Protein AF-A0A255R0P4-F1 (afdb_monomer_lite)

Radius of gyration: 17.2 Å; chains: 1; bounding box: 43×33×46 Å

Structure (mmCIF, N/CA/C/O backbone):
data_AF-A0A255R0P4-F1
#
_entry.id   AF-A0A255R0P4-F1
#
loop_
_atom_site.group_PDB
_atom_site.id
_atom_site.type_symbol
_atom_site.label_atom_id
_atom_site.label_alt_id
_atom_site.label_comp_id
_atom_site.label_asym_id
_atom_site.label_entity_id
_atom_site.label_seq_id
_atom_site.pdbx_PDB_ins_code
_atom_site.Cartn_x
_atom_site.Cartn_y
_atom_site.Cartn_z
_atom_site.occupancy
_atom_site.B_iso_or_equiv
_atom_site.auth_seq_id
_atom_site.auth_comp_id
_atom_site.auth_asym_id
_atom_site.auth_atom_id
_atom_site.pdbx_PDB_model_num
ATOM 1 N N . MET A 1 1 ? -5.729 -22.659 14.961 1.00 34.69 1 MET A N 1
ATOM 2 C CA . MET A 1 1 ? -5.538 -21.232 14.627 1.00 34.69 1 MET A CA 1
ATOM 3 C C . MET A 1 1 ? -6.075 -21.024 13.224 1.00 34.69 1 MET A C 1
ATOM 5 O O . MET A 1 1 ? -5.766 -21.840 12.367 1.00 34.69 1 MET A O 1
ATOM 9 N N . LYS A 1 2 ? -6.966 -20.051 13.011 1.00 31.91 2 LYS A N 1
ATOM 10 C CA . LYS A 1 2 ? -7.464 -19.716 11.670 1.00 31.91 2 LYS A CA 1
ATOM 11 C C . LYS A 1 2 ? -6.479 -18.718 11.066 1.00 31.91 2 LYS A C 1
ATOM 13 O O . LYS A 1 2 ? -6.288 -17.661 11.655 1.00 31.91 2 LYS A O 1
ATOM 18 N N . GLU A 1 3 ? -5.841 -19.069 9.956 1.00 32.22 3 GLU A N 1
ATOM 19 C CA . GLU A 1 3 ? -5.040 -18.122 9.180 1.00 32.22 3 GLU A CA 1
ATOM 20 C C . GLU A 1 3 ? -5.962 -17.012 8.664 1.00 32.22 3 GLU A C 1
ATOM 22 O O . GLU A 1 3 ? -6.852 -17.255 7.847 1.00 32.22 3 GLU A O 1
ATOM 27 N N . SER A 1 4 ? -5.782 -15.800 9.184 1.00 36.19 4 SER A N 1
ATOM 28 C CA . SER A 1 4 ? -6.380 -14.598 8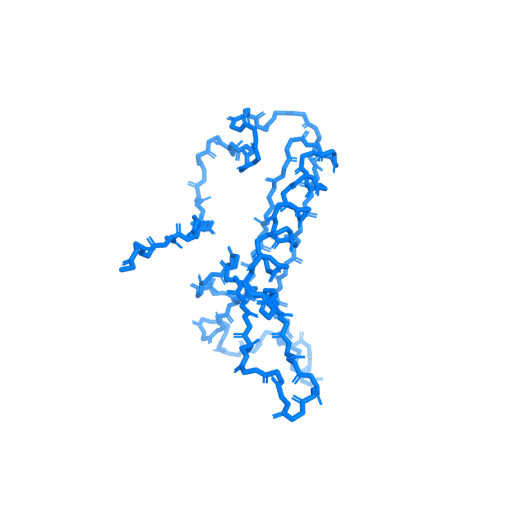.617 1.00 36.19 4 SER A CA 1
ATOM 29 C C . SER A 1 4 ? -5.525 -14.203 7.422 1.00 36.19 4 SER A C 1
ATOM 31 O O . SER A 1 4 ? -4.524 -13.515 7.581 1.00 36.19 4 SER A O 1
ATOM 33 N N . LYS A 1 5 ? -5.870 -14.700 6.231 1.00 36.84 5 LYS A N 1
ATOM 34 C CA . LYS A 1 5 ? -5.218 -14.263 4.994 1.00 36.84 5 LYS A CA 1
ATOM 35 C C . LYS A 1 5 ? -5.591 -12.804 4.742 1.00 36.84 5 LYS A C 1
ATOM 37 O O . LYS A 1 5 ? -6.743 -12.520 4.413 1.00 36.84 5 LYS A O 1
ATOM 42 N N . SER A 1 6 ? -4.629 -11.903 4.926 1.00 45.53 6 SER A N 1
ATOM 43 C CA . SER A 1 6 ? -4.739 -10.504 4.514 1.00 45.53 6 SER A CA 1
ATOM 44 C C . SER A 1 6 ? -5.035 -10.454 3.006 1.00 45.53 6 SER A C 1
ATOM 46 O O . SER A 1 6 ? -4.468 -11.250 2.248 1.00 45.53 6 SER A O 1
ATOM 48 N N . PRO A 1 7 ? -5.975 -9.609 2.547 1.00 46.34 7 PRO A N 1
ATOM 49 C CA . PRO A 1 7 ? -6.312 -9.531 1.135 1.00 46.34 7 PRO A CA 1
ATOM 50 C C . PRO A 1 7 ? -5.139 -8.894 0.387 1.00 46.34 7 PRO A C 1
ATOM 52 O O . PRO A 1 7 ? -5.002 -7.675 0.363 1.00 46.34 7 PRO A O 1
ATOM 55 N N . LEU A 1 8 ? -4.286 -9.731 -0.206 1.00 49.69 8 LEU A N 1
ATOM 56 C CA . LEU A 1 8 ? -3.233 -9.297 -1.120 1.00 49.69 8 LEU A CA 1
ATOM 57 C C . LEU A 1 8 ? -3.872 -8.482 -2.252 1.00 49.69 8 LEU A C 1
ATOM 59 O O . LEU A 1 8 ? -4.688 -9.007 -3.021 1.00 49.69 8 LEU A O 1
ATOM 63 N N . LEU A 1 9 ? -3.517 -7.200 -2.345 1.00 56.09 9 LEU A N 1
ATOM 64 C CA . LEU A 1 9 ? -3.983 -6.310 -3.403 1.00 56.09 9 LEU A CA 1
ATOM 65 C C . LEU A 1 9 ? -3.180 -6.624 -4.671 1.00 56.09 9 LEU A C 1
ATOM 67 O O . LEU A 1 9 ? -2.135 -6.038 -4.931 1.00 56.09 9 LEU A O 1
ATOM 71 N N . ARG A 1 10 ? -3.643 -7.608 -5.451 1.00 49.81 10 ARG A N 1
ATOM 72 C CA . ARG A 1 10 ? -3.020 -7.958 -6.737 1.00 49.81 10 ARG A CA 1
ATOM 73 C C . ARG A 1 10 ? -3.218 -6.817 -7.735 1.00 49.81 10 ARG A C 1
ATOM 75 O O . ARG A 1 10 ? -4.356 -6.410 -7.969 1.00 49.81 10 ARG A O 1
ATOM 82 N N . GLY A 1 11 ? -2.134 -6.352 -8.357 1.00 41.81 11 GLY A N 1
ATOM 83 C CA . GLY A 1 11 ? -2.197 -5.404 -9.471 1.00 41.81 11 GLY A CA 1
ATOM 84 C C . GLY A 1 11 ? -3.068 -5.958 -10.604 1.00 41.81 11 GLY A C 1
ATOM 85 O O . GLY A 1 11 ? -2.864 -7.087 -11.050 1.00 41.81 11 GLY A O 1
ATOM 86 N N . GLN A 1 12 ? -4.078 -5.201 -11.043 1.00 42.12 12 GLN A N 1
ATOM 87 C CA . GLN A 1 12 ? -4.974 -5.602 -12.133 1.00 42.12 12 GLN A CA 1
ATOM 88 C C . GLN A 1 12 ? -5.068 -4.529 -13.217 1.00 42.12 12 GLN A C 1
ATOM 90 O O . GLN A 1 12 ? -5.247 -3.345 -12.943 1.00 42.12 12 GLN A O 1
ATOM 95 N N . SER A 1 13 ? -5.000 -4.991 -14.467 1.00 38.50 13 SER A N 1
ATOM 96 C CA . SER A 1 13 ? -5.143 -4.204 -15.689 1.00 38.50 13 SER A CA 1
ATOM 97 C C . SER A 1 13 ? -6.628 -4.062 -16.076 1.00 38.50 13 SER A C 1
ATOM 99 O O . SER A 1 13 ? -7.311 -5.047 -16.348 1.00 38.50 13 SER A O 1
ATOM 101 N N . SER A 1 14 ? -7.127 -2.820 -16.114 1.00 41.84 14 SER A N 1
ATOM 102 C CA . SER A 1 14 ? -8.403 -2.350 -16.709 1.00 41.84 14 SER A CA 1
ATOM 103 C C . SER A 1 14 ? -9.760 -2.795 -16.122 1.00 41.84 14 SER A C 1
ATOM 105 O O . SER A 1 14 ? -10.801 -2.554 -16.734 1.00 41.84 14 SER A O 1
ATOM 107 N N . VAL A 1 15 ? -9.802 -3.354 -14.912 1.00 54.84 15 VAL A N 1
ATOM 108 C CA . VAL A 1 15 ? -11.054 -3.474 -14.136 1.00 54.84 15 VAL A CA 1
ATOM 109 C C . VAL A 1 15 ? -11.381 -2.101 -13.533 1.00 54.84 15 VAL A C 1
ATOM 111 O O . VAL A 1 15 ? -10.461 -1.396 -13.124 1.00 54.84 15 VAL A O 1
ATOM 114 N N . MET A 1 16 ? -12.660 -1.695 -13.478 1.00 58.00 16 MET A N 1
ATOM 115 C CA . MET A 1 16 ? -13.070 -0.531 -12.672 1.00 58.00 16 MET A CA 1
ATOM 116 C C . MET A 1 16 ? -12.422 -0.654 -11.290 1.00 58.00 16 MET A C 1
ATOM 118 O O . MET A 1 16 ? -12.728 -1.589 -10.552 1.00 58.00 16 MET A O 1
ATOM 122 N N . LEU A 1 17 ? -11.500 0.255 -10.968 1.00 78.75 17 LEU A N 1
ATOM 123 C CA . LEU A 1 17 ? -10.784 0.228 -9.701 1.00 78.75 17 LEU A CA 1
ATOM 124 C C . LEU A 1 17 ? -11.804 0.425 -8.574 1.00 78.75 17 LEU A C 1
ATOM 126 O O .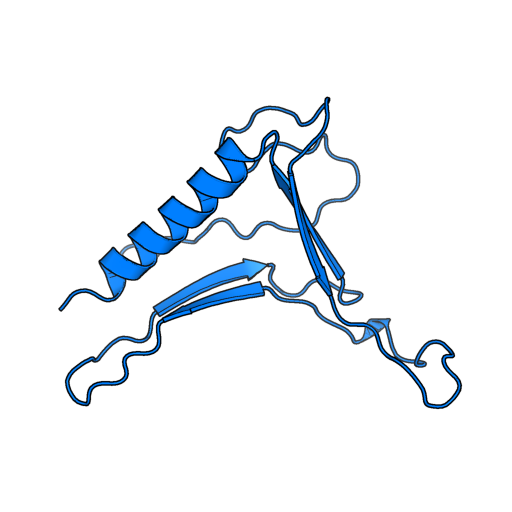 LEU A 1 17 ? -12.430 1.480 -8.466 1.00 78.75 17 LEU A O 1
ATOM 130 N N . SER A 1 18 ? -12.002 -0.605 -7.757 1.00 90.44 18 SER A N 1
ATOM 131 C CA . SER A 1 18 ? -12.782 -0.523 -6.523 1.00 90.44 18 SER A CA 1
ATOM 132 C C . SER A 1 18 ? -11.874 -0.097 -5.378 1.00 90.44 18 SER A C 1
ATOM 134 O O . SER A 1 18 ? -10.761 -0.601 -5.236 1.00 90.44 18 SER A O 1
ATOM 136 N N . CYS A 1 19 ? -12.353 0.808 -4.527 1.00 92.75 19 CYS A N 1
ATOM 137 C CA . CYS A 1 19 ? -11.630 1.195 -3.326 1.00 92.75 19 CYS A CA 1
ATOM 138 C C . CYS A 1 19 ? -11.503 -0.013 -2.381 1.00 92.75 19 CYS A C 1
ATOM 140 O O . CYS A 1 19 ? -12.532 -0.573 -1.994 1.00 92.75 19 CYS A O 1
ATOM 142 N N . PRO A 1 20 ? -10.289 -0.384 -1.939 1.00 89.62 20 PRO A N 1
ATOM 143 C CA . PRO A 1 20 ? -10.086 -1.562 -1.094 1.00 89.62 20 PRO A CA 1
ATOM 144 C C . PRO A 1 20 ? -10.686 -1.403 0.311 1.00 89.62 20 PRO A C 1
ATOM 146 O O . PRO A 1 20 ? -10.912 -2.396 0.990 1.00 89.62 20 PRO A O 1
ATOM 149 N N . ASN A 1 21 ? -10.979 -0.168 0.733 1.00 93.81 21 ASN A N 1
ATOM 150 C CA . ASN A 1 21 ? -11.577 0.137 2.032 1.00 93.81 21 ASN A CA 1
ATOM 151 C C . ASN A 1 21 ? -13.106 -0.016 2.038 1.00 93.81 21 ASN A C 1
ATOM 153 O O . ASN A 1 21 ? -13.672 -0.652 2.915 1.00 93.81 21 ASN A O 1
ATOM 157 N N . CYS A 1 22 ? -13.798 0.609 1.078 1.00 94.19 22 CYS A N 1
ATOM 158 C CA . CYS A 1 22 ? -15.265 0.714 1.087 1.00 94.19 22 CYS A CA 1
ATOM 159 C C . CYS A 1 22 ? -15.958 -0.016 -0.073 1.00 94.19 22 CYS A C 1
ATOM 161 O O . CYS A 1 22 ? -17.185 -0.064 -0.110 1.00 94.19 22 CYS A O 1
ATOM 163 N N . GLY A 1 23 ? -15.205 -0.542 -1.042 1.00 92.56 23 GLY A N 1
ATOM 164 C CA . GLY A 1 23 ? -15.729 -1.228 -2.226 1.00 92.56 23 GLY A CA 1
ATOM 165 C C . GLY A 1 23 ? -16.323 -0.314 -3.305 1.00 92.56 23 GLY A C 1
ATOM 166 O O . GLY A 1 23 ? -16.593 -0.785 -4.409 1.00 92.56 23 GLY A O 1
ATOM 167 N N . CYS A 1 24 ? -16.507 0.984 -3.034 1.00 91.94 24 CYS A N 1
ATOM 168 C CA . CYS A 1 24 ? -17.014 1.938 -4.020 1.00 91.94 24 CYS A CA 1
ATOM 169 C C . CYS A 1 24 ? -16.077 2.045 -5.231 1.00 91.94 24 CYS A C 1
ATOM 171 O O . CYS A 1 24 ? -14.855 2.004 -5.084 1.00 91.94 24 CYS A O 1
ATOM 173 N N . GLY A 1 25 ? -16.651 2.229 -6.421 1.00 91.62 25 GLY A N 1
ATOM 174 C CA . GLY A 1 25 ? -15.876 2.511 -7.629 1.00 91.62 25 GLY A CA 1
ATOM 175 C C . GLY A 1 25 ? -15.121 3.838 -7.525 1.00 91.62 25 GLY A C 1
ATOM 176 O O . GLY A 1 25 ? -15.604 4.796 -6.918 1.00 91.62 25 GLY A O 1
ATOM 177 N N . ILE A 1 26 ? -13.932 3.887 -8.119 1.00 90.12 26 ILE A N 1
ATOM 178 C CA . ILE A 1 26 ? -13.109 5.090 -8.226 1.00 90.12 26 ILE A CA 1
ATOM 179 C C . ILE A 1 26 ? -13.432 5.768 -9.565 1.00 90.12 26 ILE A C 1
ATOM 181 O O . ILE A 1 26 ? -13.080 5.248 -10.621 1.00 90.12 26 ILE A O 1
ATOM 185 N N . SER A 1 27 ? -14.143 6.899 -9.525 1.00 82.12 27 SER A N 1
ATOM 186 C CA . SER A 1 27 ? -14.592 7.634 -10.724 1.00 82.12 27 SER A CA 1
ATOM 187 C C . SER A 1 27 ? -14.189 9.110 -10.745 1.00 82.12 27 SER A C 1
ATOM 189 O O . SER A 1 27 ? -13.924 9.642 -11.816 1.00 82.12 27 SER A O 1
ATOM 191 N N . ASP A 1 28 ? -14.109 9.745 -9.574 1.00 79.25 28 ASP A N 1
ATOM 192 C CA . ASP A 1 28 ? -13.639 11.118 -9.361 1.00 79.25 28 ASP A CA 1
ATOM 193 C C . ASP A 1 28 ? -12.422 11.084 -8.426 1.00 79.25 28 ASP A C 1
ATOM 195 O O . ASP A 1 28 ? -12.296 10.139 -7.649 1.00 79.25 28 ASP A O 1
ATOM 199 N N . GLY A 1 29 ? -11.531 12.081 -8.533 1.00 85.31 29 GLY A N 1
ATOM 200 C CA . GLY A 1 29 ? -10.205 12.171 -7.893 1.00 85.31 29 GLY A CA 1
ATOM 201 C C . GLY A 1 29 ? -9.939 11.258 -6.683 1.00 85.31 29 GLY A C 1
ATOM 202 O O . GLY A 1 29 ? -10.689 11.238 -5.712 1.00 85.31 29 GLY A O 1
ATOM 203 N N . PHE A 1 30 ? -8.816 10.543 -6.713 1.00 94.38 30 PHE A N 1
ATOM 204 C CA . PHE A 1 30 ? -8.492 9.485 -5.756 1.00 94.38 30 PHE A CA 1
ATOM 205 C C . PHE A 1 30 ? -7.258 9.808 -4.906 1.00 94.38 30 PHE A C 1
ATOM 207 O O . PHE A 1 30 ? -6.426 10.642 -5.263 1.00 94.38 30 PHE A O 1
ATOM 214 N N . ALA A 1 31 ? -7.137 9.122 -3.771 1.00 94.88 31 ALA A N 1
ATOM 215 C CA . ALA A 1 31 ? -5.891 9.055 -3.014 1.00 94.88 31 ALA A CA 1
ATOM 216 C C . ALA A 1 31 ? -5.087 7.837 -3.480 1.00 94.88 31 ALA A C 1
ATOM 218 O O . ALA A 1 31 ? -5.681 6.809 -3.814 1.00 94.88 31 ALA A O 1
ATOM 219 N N . TYR A 1 32 ? -3.760 7.939 -3.498 1.00 93.88 32 TYR A N 1
ATOM 220 C CA . TYR A 1 32 ? -2.897 6.866 -3.979 1.00 93.88 32 TYR A CA 1
ATOM 221 C C . TYR A 1 32 ? -1.634 6.693 -3.134 1.00 93.88 32 TYR A C 1
ATOM 223 O O . TYR A 1 32 ? -1.184 7.629 -2.470 1.00 93.88 32 TYR A O 1
ATOM 231 N N . LEU A 1 33 ? -1.079 5.483 -3.172 1.00 92.75 33 LEU A N 1
ATOM 232 C CA . LEU A 1 33 ? 0.250 5.141 -2.675 1.00 92.75 33 LEU A CA 1
ATOM 233 C C . LEU A 1 33 ? 1.000 4.430 -3.797 1.00 92.75 33 LEU A C 1
ATOM 235 O O . LEU A 1 33 ? 0.685 3.284 -4.117 1.00 92.75 33 LEU A O 1
ATOM 239 N N . SER A 1 34 ? 1.989 5.119 -4.352 1.00 91.00 34 SER A N 1
ATOM 240 C CA . SER A 1 34 ? 2.896 4.571 -5.355 1.00 91.00 34 SER A CA 1
ATOM 241 C C . SER A 1 34 ? 4.162 4.058 -4.692 1.00 91.00 34 SER A C 1
ATOM 243 O O . SER A 1 34 ? 4.691 4.688 -3.770 1.00 91.00 34 SER A O 1
ATOM 245 N N . GLY A 1 35 ? 4.687 2.953 -5.196 1.00 87.56 35 GLY A N 1
ATOM 246 C CA . GLY A 1 35 ? 6.001 2.462 -4.817 1.00 87.56 35 GLY A CA 1
ATOM 247 C C . GLY A 1 35 ? 6.656 1.741 -5.978 1.00 87.56 35 GLY A C 1
ATOM 248 O O . GLY A 1 35 ? 5.990 1.186 -6.846 1.00 87.56 35 GLY A O 1
ATOM 249 N N . GLY A 1 36 ? 7.978 1.763 -6.006 1.00 85.69 36 GLY A N 1
ATOM 250 C CA . GLY A 1 36 ? 8.725 1.034 -7.009 1.00 85.69 36 GLY A CA 1
ATOM 251 C C . GLY A 1 36 ? 10.218 1.297 -6.956 1.00 85.69 36 GLY A C 1
ATOM 252 O O . GLY A 1 36 ? 10.690 2.131 -6.180 1.00 85.69 36 GLY A O 1
ATOM 253 N N . ALA A 1 37 ? 10.956 0.566 -7.783 1.00 77.31 37 ALA A N 1
ATOM 254 C CA . ALA A 1 37 ? 12.387 0.734 -7.966 1.00 77.31 37 ALA A CA 1
ATOM 255 C C . ALA A 1 37 ? 12.671 1.498 -9.266 1.00 77.31 37 ALA A C 1
ATOM 257 O O . ALA A 1 37 ? 12.071 1.228 -10.303 1.00 77.31 37 ALA A O 1
ATOM 258 N N . ILE A 1 38 ? 13.623 2.431 -9.208 1.00 67.75 38 ILE A N 1
ATOM 259 C CA . ILE A 1 38 ? 14.209 3.067 -10.391 1.00 67.75 38 ILE A CA 1
ATOM 260 C C . ILE A 1 38 ? 15.649 2.573 -10.482 1.00 67.75 38 ILE A C 1
ATOM 262 O O . ILE A 1 38 ? 16.455 2.840 -9.587 1.00 67.75 38 ILE A O 1
ATOM 266 N N . LEU A 1 39 ? 15.981 1.856 -11.552 1.00 65.81 39 LEU A N 1
ATOM 267 C CA . LEU A 1 39 ? 17.362 1.495 -11.853 1.00 65.81 39 LEU A CA 1
ATOM 268 C C . LEU A 1 39 ? 18.026 2.652 -12.601 1.00 65.81 39 LEU A C 1
ATOM 270 O O . LEU A 1 39 ? 17.780 2.868 -13.780 1.00 65.81 39 LEU A O 1
ATOM 274 N N . LEU A 1 40 ? 18.870 3.406 -11.898 1.00 57.38 40 LEU A N 1
ATOM 275 C CA . LEU A 1 40 ? 19.717 4.429 -12.504 1.00 57.38 40 LEU A CA 1
ATOM 276 C C . LEU A 1 40 ? 21.045 3.782 -12.908 1.00 57.38 40 LEU A C 1
ATOM 278 O O . LEU A 1 40 ? 21.832 3.408 -12.037 1.00 57.38 40 LEU A O 1
ATOM 282 N N . SER A 1 41 ? 21.319 3.649 -14.203 1.00 60.25 41 SER A N 1
ATOM 283 C CA . SER A 1 41 ? 22.682 3.378 -14.663 1.00 60.25 41 SER A CA 1
ATOM 284 C C . SER A 1 41 ? 23.571 4.629 -14.508 1.00 60.25 41 SER A C 1
ATOM 286 O O . SER A 1 41 ? 23.071 5.748 -14.347 1.00 60.25 41 SER A O 1
ATOM 288 N N . GLU A 1 42 ? 24.900 4.474 -14.589 1.00 59.34 42 GLU A N 1
ATOM 289 C CA . GLU A 1 42 ? 25.841 5.614 -14.564 1.00 59.34 42 GLU A CA 1
ATOM 290 C C . GLU A 1 42 ? 25.611 6.610 -15.721 1.00 59.34 42 GLU A C 1
ATOM 292 O O . GLU A 1 42 ? 25.871 7.804 -15.565 1.00 59.34 42 GLU A O 1
ATOM 297 N N . ASP A 1 43 ? 25.074 6.148 -16.854 1.00 70.56 43 ASP A N 1
ATOM 298 C CA . ASP A 1 43 ? 24.695 6.962 -18.015 1.00 70.56 43 ASP A CA 1
ATOM 299 C C . ASP A 1 43 ? 23.209 7.378 -18.033 1.00 70.56 43 ASP A C 1
ATOM 301 O O . ASP A 1 43 ? 22.782 8.057 -18.968 1.00 70.56 43 ASP A O 1
ATOM 305 N N . ARG A 1 44 ? 22.432 7.048 -16.986 1.00 57.66 44 ARG A N 1
ATOM 306 C CA . ARG A 1 44 ? 20.970 7.262 -16.886 1.00 57.66 44 ARG A CA 1
ATOM 307 C C . ARG A 1 44 ? 20.146 6.597 -17.998 1.00 57.66 44 ARG A C 1
ATOM 309 O O . ARG A 1 44 ? 19.035 7.043 -18.276 1.00 57.66 44 ARG A O 1
ATOM 316 N N . MET A 1 45 ? 20.689 5.568 -18.631 1.00 56.09 45 MET A N 1
ATOM 317 C CA . MET A 1 45 ? 19.962 4.686 -19.530 1.00 56.09 45 MET A CA 1
ATOM 318 C C . MET A 1 45 ? 19.317 3.527 -18.766 1.00 56.09 45 MET A C 1
ATOM 320 O O . MET A 1 45 ? 19.808 3.102 -17.720 1.00 56.09 45 MET A O 1
ATOM 324 N N . ASP A 1 46 ? 18.216 3.006 -19.300 1.00 55.69 46 ASP A N 1
ATOM 325 C CA . ASP A 1 46 ? 17.494 1.888 -18.700 1.00 55.69 46 ASP A CA 1
ATOM 326 C C . ASP A 1 46 ? 18.442 0.692 -18.503 1.00 55.69 46 ASP A C 1
ATOM 328 O O . ASP A 1 46 ? 19.134 0.234 -19.421 1.00 55.69 46 ASP A O 1
ATOM 332 N N . SER A 1 47 ? 18.520 0.212 -17.263 1.00 55.34 47 SER A N 1
ATOM 333 C CA . SER A 1 47 ? 19.225 -1.021 -16.927 1.00 55.34 47 SER A CA 1
ATOM 334 C C . SER A 1 47 ? 18.641 -2.171 -17.740 1.00 55.34 47 SER A C 1
ATOM 336 O O . SER A 1 47 ? 17.433 -2.361 -17.771 1.00 55.34 47 SER A O 1
ATOM 338 N N . VAL A 1 48 ? 19.503 -3.003 -18.320 1.00 59.25 48 VAL A N 1
ATOM 339 C CA . VAL A 1 48 ? 19.164 -4.093 -19.257 1.00 59.25 48 VAL A CA 1
ATOM 340 C C . VAL A 1 48 ? 18.282 -5.206 -18.638 1.00 59.25 48 VAL A C 1
ATOM 342 O O . VAL A 1 48 ? 18.010 -6.197 -19.305 1.00 59.25 48 VAL A O 1
ATOM 345 N N . HIS A 1 49 ? 17.838 -5.071 -17.381 1.00 67.31 49 HIS A N 1
ATOM 346 C CA . HIS A 1 49 ? 17.121 -6.106 -16.627 1.00 67.31 49 HIS A CA 1
ATOM 347 C C . HIS A 1 49 ? 15.917 -5.611 -15.802 1.00 67.31 49 HIS A C 1
ATOM 349 O O . HIS A 1 49 ? 15.700 -6.092 -14.686 1.00 67.31 49 HIS A O 1
ATOM 355 N N . GLU A 1 50 ? 15.143 -4.643 -16.295 1.00 66.31 50 GLU A N 1
ATOM 356 C CA . GLU A 1 50 ? 13.906 -4.187 -15.629 1.00 66.31 50 GLU A CA 1
ATOM 357 C C . GLU A 1 50 ? 12.902 -5.324 -15.392 1.00 66.31 50 GLU A C 1
ATOM 359 O O . GLU A 1 50 ? 12.215 -5.350 -14.373 1.00 66.31 50 GLU A O 1
ATOM 364 N N . GLU A 1 51 ? 12.889 -6.329 -16.270 1.00 65.00 51 GLU A N 1
ATOM 365 C CA . GLU A 1 51 ? 12.061 -7.532 -16.150 1.00 65.00 51 GLU A CA 1
ATOM 366 C C . GLU A 1 51 ? 12.391 -8.397 -14.924 1.00 65.00 51 GLU A C 1
ATOM 368 O O . GLU A 1 51 ? 11.635 -9.301 -14.580 1.00 65.00 51 GLU A O 1
ATOM 373 N N . ARG A 1 52 ? 13.524 -8.139 -14.261 1.00 67.88 52 ARG A N 1
ATOM 374 C CA . ARG A 1 52 ? 13.944 -8.835 -13.036 1.00 67.88 52 ARG A CA 1
ATOM 375 C C . ARG A 1 52 ? 13.639 -8.039 -11.769 1.00 67.88 52 ARG A C 1
ATOM 377 O O . ARG A 1 52 ? 14.013 -8.484 -10.683 1.00 67.88 52 ARG A O 1
ATOM 384 N N . LEU A 1 53 ? 13.022 -6.863 -11.893 1.00 74.50 53 LEU A N 1
ATOM 385 C CA . LEU A 1 53 ? 12.590 -6.079 -10.745 1.00 74.50 53 LEU A CA 1
ATOM 386 C C . LEU A 1 53 ? 11.239 -6.578 -10.252 1.00 74.50 53 LEU A C 1
ATOM 388 O O . LEU A 1 53 ? 10.246 -6.551 -10.976 1.00 74.50 53 LEU A O 1
ATOM 392 N N . GLU A 1 54 ? 11.210 -6.958 -8.983 1.00 79.00 54 GLU A N 1
ATOM 393 C CA . GLU A 1 54 ? 9.982 -7.217 -8.247 1.00 79.00 54 GLU A CA 1
ATOM 394 C C . GLU A 1 54 ? 9.811 -6.132 -7.188 1.00 79.00 54 GLU A C 1
ATOM 396 O O . GLU A 1 54 ? 10.745 -5.822 -6.441 1.00 79.00 54 GLU A O 1
ATOM 401 N N . ALA A 1 55 ? 8.620 -5.539 -7.129 1.00 83.06 55 ALA A N 1
ATOM 402 C CA . ALA A 1 55 ? 8.255 -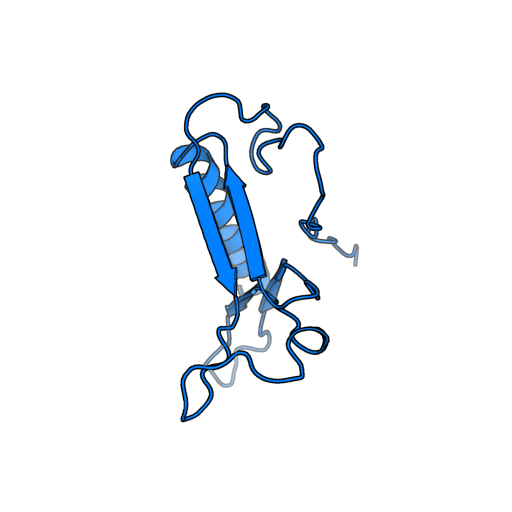4.635 -6.051 1.00 83.06 55 ALA A CA 1
ATOM 403 C C . ALA A 1 55 ? 7.340 -5.331 -5.053 1.00 83.06 55 ALA A C 1
ATOM 405 O O . ALA A 1 55 ? 6.424 -6.067 -5.420 1.00 83.06 55 ALA A O 1
ATOM 406 N N . PHE A 1 56 ? 7.582 -5.030 -3.785 1.00 87.12 56 PHE A N 1
ATOM 407 C CA . PHE A 1 56 ? 6.759 -5.451 -2.668 1.00 87.12 56 PHE A CA 1
ATOM 408 C C . PHE A 1 56 ? 6.563 -4.268 -1.720 1.00 87.12 56 PHE A C 1
ATOM 410 O O . PHE A 1 56 ? 7.339 -3.305 -1.715 1.00 87.12 56 PHE A O 1
ATOM 417 N N . LEU A 1 57 ? 5.523 -4.347 -0.901 1.00 89.19 57 LEU A N 1
ATOM 418 C CA . LEU A 1 57 ? 5.285 -3.413 0.189 1.00 89.19 57 LEU A CA 1
ATOM 419 C C . LEU A 1 57 ? 4.791 -4.199 1.391 1.00 89.19 57 LEU A C 1
ATOM 421 O O . LEU A 1 57 ? 3.710 -4.781 1.351 1.00 89.19 57 LEU A O 1
ATOM 425 N N . ALA A 1 58 ? 5.557 -4.152 2.474 1.00 88.81 58 ALA A N 1
ATOM 426 C CA . ALA A 1 58 ? 5.176 -4.724 3.753 1.00 88.81 58 ALA A CA 1
ATOM 427 C C . ALA A 1 58 ? 5.202 -3.648 4.839 1.00 88.81 58 ALA A C 1
ATOM 429 O O . ALA A 1 58 ? 6.046 -2.748 4.830 1.00 88.81 58 ALA A O 1
ATOM 430 N N . ILE A 1 59 ? 4.281 -3.764 5.788 1.00 88.44 59 ILE A N 1
ATOM 431 C CA . ILE A 1 59 ? 4.293 -3.004 7.032 1.00 88.44 59 ILE A CA 1
ATOM 432 C C . ILE A 1 59 ? 4.512 -3.979 8.182 1.00 88.44 59 ILE A C 1
ATOM 434 O O . ILE A 1 59 ? 3.935 -5.062 8.193 1.00 88.44 59 ILE A O 1
ATOM 438 N N . GLY A 1 60 ? 5.368 -3.630 9.137 1.00 89.38 60 GLY A N 1
ATOM 439 C CA . GLY A 1 60 ? 5.693 -4.544 10.221 1.00 89.38 60 GLY A CA 1
ATOM 440 C C . GLY A 1 60 ? 6.231 -3.860 11.462 1.00 89.38 60 GLY A C 1
ATOM 441 O O . GLY A 1 60 ? 6.659 -2.704 11.439 1.00 89.38 60 GLY A O 1
ATOM 442 N N . PHE A 1 61 ? 6.205 -4.613 12.552 1.00 86.69 61 PHE A N 1
ATOM 443 C CA . PHE A 1 61 ? 6.719 -4.248 13.856 1.00 86.69 61 PHE A CA 1
ATOM 444 C C . PHE A 1 61 ? 7.782 -5.259 14.286 1.00 86.69 61 PHE A C 1
ATOM 446 O O . PHE A 1 61 ? 7.546 -6.469 14.311 1.00 86.69 61 PHE A O 1
ATOM 453 N N . HIS A 1 62 ? 8.945 -4.743 14.679 1.00 86.06 62 HIS A N 1
ATOM 454 C CA . HIS A 1 62 ? 9.999 -5.516 15.323 1.00 86.06 62 HIS A CA 1
ATOM 455 C C . HIS A 1 62 ? 10.081 -5.127 16.799 1.00 86.06 62 HIS A C 1
ATOM 457 O O . HIS A 1 62 ? 10.380 -3.979 17.134 1.00 86.06 62 HIS A O 1
ATOM 463 N N . GLY A 1 63 ? 9.840 -6.090 17.689 1.00 79.50 63 GLY A N 1
ATOM 464 C CA . GLY A 1 63 ? 10.025 -5.893 19.123 1.00 79.50 63 GLY A CA 1
ATOM 465 C C . GLY A 1 63 ? 11.498 -5.658 19.464 1.00 79.50 63 GLY A C 1
ATOM 466 O O . GLY A 1 63 ? 12.362 -6.437 19.077 1.00 79.50 63 GLY A O 1
ATOM 467 N N . ALA A 1 64 ? 11.792 -4.585 20.202 1.00 73.50 64 ALA A N 1
ATOM 468 C CA . ALA A 1 64 ? 13.157 -4.244 20.618 1.00 73.50 64 ALA A CA 1
ATOM 469 C C . ALA A 1 64 ? 13.550 -4.834 21.987 1.00 73.50 64 ALA A C 1
ATOM 471 O O . ALA A 1 64 ? 14.710 -4.730 22.388 1.00 73.50 64 ALA A O 1
ATOM 472 N N . GLN A 1 65 ? 12.599 -5.408 22.736 1.00 66.44 65 GLN A N 1
ATOM 473 C CA . GLN A 1 65 ? 12.856 -5.910 24.087 1.00 66.44 65 GLN A CA 1
ATOM 474 C C . GLN A 1 65 ? 13.128 -7.422 24.115 1.00 66.44 65 GLN A C 1
ATOM 476 O O . GLN A 1 65 ? 12.464 -8.161 23.392 1.00 66.44 65 GLN A O 1
ATOM 481 N N . PRO A 1 66 ? 14.039 -7.906 24.987 1.00 62.97 66 PRO A N 1
ATOM 482 C CA . PRO A 1 66 ? 14.370 -9.333 25.105 1.00 62.97 66 PRO A CA 1
ATOM 483 C C . PRO A 1 66 ? 13.186 -10.244 25.471 1.00 62.97 66 PRO A C 1
ATOM 485 O O . PRO A 1 66 ? 13.265 -11.456 25.291 1.00 62.97 66 PRO A O 1
ATOM 488 N N . ASP A 1 67 ? 12.115 -9.674 26.028 1.00 60.59 67 ASP A N 1
ATOM 489 C CA . ASP A 1 67 ? 10.889 -10.356 26.445 1.00 60.59 67 ASP A CA 1
ATOM 490 C C . ASP A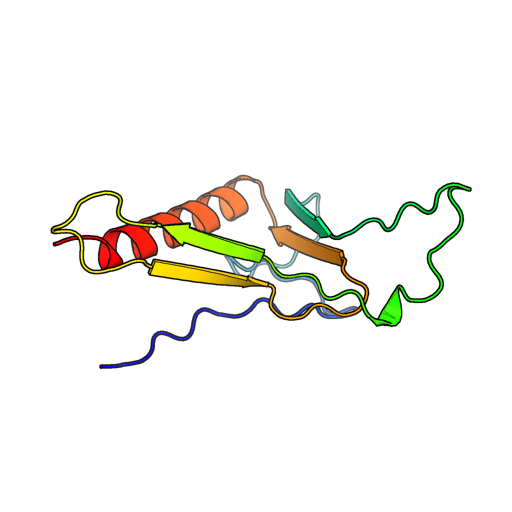 1 67 ? 9.714 -10.166 25.464 1.00 60.59 67 ASP A C 1
ATOM 492 O O . ASP A 1 67 ? 8.647 -10.747 25.673 1.00 60.59 67 ASP A O 1
ATOM 496 N N . MET A 1 68 ? 9.892 -9.403 24.377 1.00 58.00 68 MET A N 1
ATOM 497 C CA . MET A 1 68 ? 8.949 -9.379 23.254 1.00 58.00 68 MET A CA 1
ATOM 498 C C . MET A 1 68 ? 9.255 -10.547 22.315 1.00 58.00 68 MET A C 1
ATOM 500 O O . MET A 1 68 ? 10.306 -10.584 21.681 1.00 58.00 68 MET A O 1
ATOM 504 N N . ARG A 1 69 ? 8.331 -11.512 22.232 1.00 56.72 69 ARG A N 1
ATOM 505 C CA . ARG A 1 69 ? 8.484 -12.709 21.390 1.00 56.72 69 ARG A CA 1
ATOM 506 C C . ARG A 1 69 ? 8.161 -12.486 19.914 1.00 56.72 69 ARG A C 1
ATOM 508 O O . ARG A 1 69 ? 8.743 -13.175 19.083 1.00 56.72 69 ARG A O 1
ATOM 515 N N . ASP A 1 70 ? 7.296 -11.533 19.581 1.00 66.06 70 ASP A N 1
ATOM 516 C CA . ASP A 1 70 ? 6.599 -11.583 18.298 1.00 66.06 70 ASP A CA 1
ATOM 517 C C . ASP A 1 70 ? 6.885 -10.333 17.457 1.00 66.06 70 ASP A C 1
ATOM 519 O O . ASP A 1 70 ? 6.397 -9.235 17.725 1.00 66.06 70 ASP A O 1
ATOM 523 N N . SER A 1 71 ? 7.724 -10.507 16.429 1.00 80.69 71 SER A N 1
ATOM 524 C CA . SER A 1 71 ? 7.683 -9.619 15.265 1.00 80.69 71 SER A CA 1
ATOM 525 C C . SER A 1 71 ? 6.414 -9.942 14.484 1.00 80.69 71 SER A C 1
ATOM 527 O O . SER A 1 71 ? 6.097 -11.115 14.287 1.00 80.69 71 SER A O 1
ATOM 529 N N . CYS A 1 72 ? 5.701 -8.921 14.029 1.00 84.62 72 CYS A N 1
ATOM 530 C CA . CYS A 1 72 ? 4.511 -9.091 13.205 1.00 84.62 72 CYS A CA 1
ATOM 531 C C . CYS A 1 72 ? 4.583 -8.190 11.975 1.00 84.62 72 CYS A C 1
ATOM 533 O O . CYS A 1 72 ? 5.315 -7.201 11.955 1.00 84.62 72 CYS A O 1
ATOM 535 N N . GLY A 1 73 ? 3.839 -8.545 10.936 1.00 85.19 73 GLY A N 1
ATOM 536 C CA . GLY A 1 73 ? 3.766 -7.745 9.728 1.00 85.19 73 GLY A CA 1
ATOM 537 C C . GLY A 1 73 ? 2.661 -8.213 8.800 1.00 85.19 73 GLY A C 1
ATOM 538 O O . GLY A 1 73 ? 2.201 -9.349 8.887 1.00 85.19 73 GLY A O 1
ATOM 539 N N . ASP A 1 74 ? 2.253 -7.302 7.930 1.00 84.62 74 ASP A N 1
ATOM 540 C CA . ASP A 1 74 ? 1.290 -7.508 6.861 1.00 84.62 74 ASP A CA 1
ATOM 541 C C . ASP A 1 74 ? 1.965 -7.141 5.534 1.00 84.62 74 ASP A C 1
ATOM 543 O O . ASP A 1 74 ? 2.569 -6.074 5.394 1.00 84.62 74 ASP A O 1
ATOM 547 N N . GLU A 1 75 ? 1.838 -8.019 4.546 1.00 86.62 75 GLU A N 1
ATOM 548 C CA . GLU A 1 75 ? 2.225 -7.739 3.167 1.00 86.62 75 GLU A CA 1
ATOM 549 C C . GLU A 1 75 ? 1.034 -7.122 2.426 1.00 86.62 75 GLU A C 1
ATOM 551 O O . GLU A 1 75 ? -0.053 -7.702 2.359 1.00 86.62 75 GLU A O 1
ATOM 556 N N . LEU A 1 76 ? 1.221 -5.904 1.919 1.00 86.69 76 LEU A N 1
ATOM 557 C CA . LEU A 1 76 ? 0.204 -5.142 1.193 1.00 86.69 76 LEU A CA 1
ATOM 558 C C . LEU A 1 76 ? 0.289 -5.402 -0.312 1.00 86.69 76 LEU A C 1
ATOM 560 O O . LEU A 1 76 ? -0.738 -5.447 -0.992 1.00 86.69 76 LEU A O 1
ATOM 564 N N . VAL A 1 77 ? 1.515 -5.539 -0.815 1.00 88.00 77 VAL A N 1
ATOM 565 C CA . VAL A 1 77 ? 1.849 -5.776 -2.220 1.00 88.00 77 VAL A CA 1
ATOM 566 C C . VAL A 1 77 ? 2.911 -6.865 -2.264 1.00 88.00 77 VAL A C 1
ATOM 568 O O . VAL A 1 77 ? 3.927 -6.733 -1.585 1.00 88.00 77 VAL A O 1
ATOM 571 N N . ASP A 1 78 ? 2.667 -7.892 -3.073 1.00 85.25 78 ASP A N 1
ATOM 572 C CA . ASP A 1 78 ? 3.511 -9.079 -3.238 1.00 85.25 78 ASP A CA 1
ATOM 573 C C . ASP A 1 78 ? 3.906 -9.220 -4.718 1.00 85.25 78 ASP A C 1
ATOM 575 O O . ASP A 1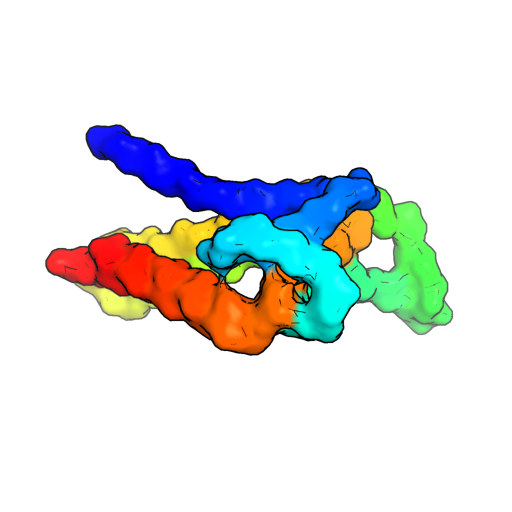 78 ? 3.046 -9.078 -5.596 1.00 85.25 78 ASP A O 1
ATOM 579 N N . SER A 1 79 ? 5.199 -9.454 -4.966 1.00 79.50 79 SER A N 1
ATOM 580 C CA . SER A 1 79 ? 5.846 -9.715 -6.263 1.00 79.50 79 SER A CA 1
ATOM 581 C C . SER A 1 79 ? 5.205 -9.036 -7.484 1.00 79.50 79 SER A C 1
ATOM 583 O O . SER A 1 79 ? 4.672 -9.691 -8.384 1.00 79.50 79 SER A O 1
ATOM 585 N N . VAL A 1 80 ? 5.281 -7.702 -7.550 1.00 83.00 80 VAL A N 1
ATOM 586 C CA . VAL A 1 80 ? 4.859 -6.948 -8.742 1.00 83.00 80 VAL A CA 1
ATOM 587 C C . VAL A 1 80 ? 5.992 -6.899 -9.763 1.00 83.00 80 VAL A C 1
ATOM 589 O O . VAL A 1 80 ? 6.991 -6.203 -9.559 1.00 83.00 80 VAL A O 1
ATOM 592 N N . GLU A 1 81 ? 5.812 -7.638 -10.861 1.00 80.12 81 GLU A N 1
ATOM 593 C CA . GLU A 1 81 ? 6.703 -7.628 -12.027 1.00 80.12 81 GLU A CA 1
ATOM 594 C C . GLU A 1 81 ? 6.874 -6.208 -12.588 1.00 80.12 81 GLU A C 1
ATOM 596 O O . GLU A 1 81 ? 5.925 -5.424 -12.656 1.00 80.12 81 GLU A O 1
ATOM 601 N N . GLY A 1 82 ? 8.100 -5.871 -12.992 1.00 78.19 82 GLY A N 1
ATOM 602 C CA . GLY A 1 82 ? 8.455 -4.527 -13.460 1.00 78.19 82 GLY A CA 1
ATOM 603 C C . GLY A 1 82 ? 8.709 -3.533 -12.325 1.00 78.19 82 GLY A C 1
ATOM 604 O O . GLY A 1 82 ? 9.036 -2.375 -12.577 1.00 78.19 82 GLY A O 1
ATOM 605 N N . GLY A 1 83 ? 8.597 -3.972 -11.068 1.00 82.62 83 GLY A N 1
ATOM 606 C CA . GLY A 1 83 ? 9.104 -3.232 -9.922 1.00 82.62 83 GLY A CA 1
ATOM 607 C C . GLY A 1 83 ? 8.346 -1.951 -9.591 1.00 82.62 83 GLY A C 1
ATOM 608 O O . GLY A 1 83 ? 8.926 -1.101 -8.923 1.00 82.62 83 GLY A O 1
ATOM 609 N N . GLN A 1 84 ? 7.098 -1.779 -10.037 1.00 88.31 84 GLN A N 1
ATOM 610 C CA . GLN A 1 84 ? 6.293 -0.580 -9.772 1.00 88.31 84 GLN A CA 1
ATOM 611 C C . GLN A 1 84 ? 4.836 -0.938 -9.485 1.00 88.31 84 GLN A C 1
ATOM 613 O O . GLN A 1 84 ? 4.254 -1.775 -10.168 1.00 88.31 84 GLN A O 1
ATOM 618 N N . PHE A 1 85 ? 4.228 -0.283 -8.499 1.00 89.00 85 PHE A N 1
ATOM 619 C CA . PHE A 1 85 ? 2.826 -0.469 -8.137 1.00 89.00 85 PHE A CA 1
ATOM 620 C C . PHE A 1 85 ? 2.161 0.847 -7.731 1.00 89.00 85 PHE A C 1
ATOM 622 O O . PHE A 1 85 ? 2.809 1.746 -7.195 1.00 89.00 85 PHE A O 1
ATOM 629 N N . ASP A 1 86 ? 0.837 0.888 -7.892 1.00 91.25 86 ASP A N 1
ATOM 630 C CA . ASP A 1 86 ? -0.032 1.945 -7.384 1.00 91.25 86 ASP A CA 1
ATOM 631 C C . ASP A 1 86 ? -1.229 1.339 -6.645 1.00 91.25 86 ASP A C 1
ATOM 633 O O . ASP A 1 86 ? -2.031 0.591 -7.215 1.00 91.25 86 ASP A O 1
ATOM 637 N N . LEU A 1 87 ? -1.380 1.690 -5.369 1.00 91.75 87 LEU A N 1
ATOM 638 C CA . LEU A 1 87 ? -2.592 1.423 -4.598 1.00 91.75 87 LEU A CA 1
ATOM 639 C C . LEU A 1 87 ? -3.506 2.645 -4.648 1.00 91.75 87 LEU A C 1
ATOM 641 O O . LEU A 1 87 ? -3.041 3.770 -4.478 1.00 91.75 87 LEU A O 1
ATOM 645 N N . HIS A 1 88 ? -4.808 2.427 -4.828 1.00 94.19 88 HIS A N 1
ATOM 646 C CA . HIS A 1 88 ? -5.785 3.495 -5.039 1.00 94.19 88 HIS A CA 1
ATOM 647 C C . HIS A 1 88 ? -6.955 3.417 -4.053 1.00 94.19 88 HIS A C 1
ATOM 649 O O . HIS A 1 88 ? -7.524 2.351 -3.822 1.00 94.19 88 HIS A O 1
ATOM 655 N N . TRP A 1 89 ? -7.383 4.570 -3.534 1.00 95.00 89 TRP A N 1
ATOM 656 C CA . TRP A 1 89 ? -8.565 4.723 -2.683 1.00 95.00 89 TRP A CA 1
ATOM 657 C C . TRP A 1 89 ? -9.469 5.834 -3.205 1.00 95.00 89 TRP A C 1
ATOM 659 O O . TRP A 1 89 ? -8.994 6.879 -3.640 1.00 95.00 89 TRP A O 1
ATOM 669 N N . CYS A 1 90 ? -10.787 5.682 -3.055 1.00 95.50 90 CYS A N 1
ATOM 670 C CA . CYS A 1 90 ? -11.749 6.696 -3.506 1.00 95.50 90 CYS A CA 1
ATOM 671 C C . CYS A 1 90 ? -11.683 8.016 -2.711 1.00 95.50 90 CYS A C 1
ATOM 673 O O . CYS A 1 90 ? -12.376 8.969 -3.046 1.00 95.50 90 CYS A O 1
ATOM 675 N N . SER A 1 91 ? -10.923 8.073 -1.610 1.00 95.56 91 SER A N 1
ATOM 676 C CA . SER A 1 91 ? -10.691 9.293 -0.834 1.00 95.56 91 SER A CA 1
ATOM 677 C C . SER A 1 91 ? -9.504 9.144 0.123 1.00 95.56 91 SER A C 1
ATOM 679 O O . SER A 1 91 ? -9.149 8.034 0.527 1.00 95.56 91 SER A O 1
ATOM 681 N N . VAL A 1 92 ? -8.957 10.275 0.584 1.00 96.50 92 VAL A N 1
ATOM 682 C CA . VAL A 1 92 ? -7.948 10.320 1.665 1.00 96.50 92 VAL A CA 1
ATOM 683 C C . VAL A 1 92 ? -8.483 9.709 2.967 1.00 96.50 92 VAL A C 1
ATOM 685 O O . VAL A 1 92 ? -7.728 9.113 3.732 1.00 96.50 92 VAL A O 1
ATOM 688 N N . LYS A 1 93 ? -9.795 9.824 3.222 1.00 97.06 93 LYS A N 1
ATOM 689 C CA . LYS A 1 93 ? -10.442 9.207 4.386 1.00 97.06 93 LYS A CA 1
ATOM 690 C C . LYS A 1 93 ? -10.327 7.682 4.329 1.00 97.06 93 LYS A C 1
ATOM 692 O O . LYS A 1 93 ? -9.870 7.086 5.295 1.00 97.06 93 LYS A O 1
ATOM 697 N N . CYS A 1 94 ? -10.678 7.079 3.195 1.00 96.06 94 CYS A N 1
ATOM 698 C CA . CYS A 1 94 ? -10.590 5.631 3.012 1.00 96.06 94 CYS A CA 1
ATOM 699 C C . CYS A 1 94 ? -9.147 5.119 3.079 1.00 96.06 94 CYS A C 1
ATOM 701 O O . CYS A 1 94 ? -8.909 4.076 3.671 1.00 96.06 94 CYS A O 1
ATOM 703 N N . MET A 1 95 ? -8.184 5.868 2.533 1.00 95.81 95 MET A N 1
ATOM 704 C CA . MET A 1 95 ? -6.761 5.535 2.674 1.00 95.81 95 MET A CA 1
ATOM 705 C C . MET A 1 95 ? -6.330 5.512 4.147 1.00 95.81 95 MET A C 1
ATOM 707 O O . MET A 1 95 ? -5.686 4.568 4.594 1.00 95.81 95 MET A O 1
ATOM 711 N N . ARG A 1 96 ? -6.728 6.526 4.928 1.00 97.44 96 ARG A N 1
ATOM 712 C CA . ARG A 1 96 ? -6.440 6.591 6.369 1.00 97.44 96 ARG A CA 1
ATOM 713 C C . ARG A 1 96 ? -7.065 5.430 7.139 1.00 97.44 96 ARG A C 1
ATOM 715 O O . ARG A 1 96 ? -6.392 4.845 7.977 1.00 97.44 96 ARG A O 1
ATOM 722 N N . GLU A 1 97 ? -8.335 5.129 6.882 1.00 97.19 97 GLU A N 1
ATOM 723 C CA . GLU A 1 97 ? -9.042 4.022 7.536 1.00 97.19 97 GLU A CA 1
ATOM 724 C C . GLU A 1 97 ? -8.335 2.687 7.272 1.00 97.19 97 GLU A C 1
ATOM 726 O O . GLU A 1 97 ? -8.055 1.966 8.225 1.00 97.19 97 GLU A O 1
ATOM 731 N N . SER A 1 98 ? -7.910 2.430 6.030 1.00 94.00 98 SER A N 1
ATOM 732 C CA . SER A 1 98 ? -7.148 1.220 5.695 1.00 94.00 98 SER A CA 1
ATOM 733 C C . SER A 1 98 ? -5.841 1.097 6.483 1.00 94.00 98 SER A C 1
ATOM 735 O O . SER A 1 98 ? -5.529 0.019 6.986 1.00 94.00 98 SER A O 1
ATOM 737 N N . PHE A 1 99 ? -5.077 2.187 6.628 1.00 93.88 99 PHE A N 1
ATOM 738 C CA . PHE A 1 99 ? -3.854 2.158 7.435 1.00 93.88 99 PHE A CA 1
ATOM 739 C C . PHE A 1 99 ? -4.138 1.965 8.920 1.00 93.88 99 PHE A C 1
ATOM 741 O O . PHE A 1 99 ? -3.447 1.187 9.568 1.00 93.88 99 PHE A O 1
ATOM 748 N N . ASN A 1 100 ? -5.156 2.635 9.460 1.00 95.00 100 ASN A N 1
ATOM 749 C CA . ASN A 1 100 ? -5.540 2.454 10.857 1.00 95.00 100 ASN A CA 1
ATOM 750 C C . ASN A 1 100 ? -5.909 0.994 11.141 1.00 95.00 100 ASN A C 1
ATOM 752 O O . ASN A 1 100 ? -5.408 0.431 12.103 1.00 95.00 100 ASN A O 1
ATOM 756 N N . GLU A 1 101 ? -6.683 0.349 10.266 1.00 92.44 101 GLU A N 1
ATOM 757 C CA . GLU A 1 101 ? -7.012 -1.072 10.415 1.00 92.44 101 GLU A CA 1
ATOM 758 C C . GLU A 1 101 ? -5.770 -1.977 10.369 1.00 92.44 101 GLU A C 1
ATOM 760 O O . GLU A 1 101 ? -5.702 -2.973 11.091 1.00 92.44 101 GLU A O 1
ATOM 765 N N . MET A 1 102 ? -4.774 -1.652 9.535 1.00 90.56 102 MET A N 1
ATOM 766 C CA . MET A 1 102 ? -3.487 -2.363 9.516 1.00 90.56 102 MET A CA 1
ATOM 767 C C . MET A 1 102 ? -2.741 -2.202 10.844 1.00 90.56 102 MET A C 1
ATOM 769 O O . MET A 1 102 ? -2.249 -3.187 11.397 1.00 90.56 102 MET A O 1
ATOM 773 N N . PHE A 1 103 ? -2.691 -0.982 11.382 1.00 90.31 103 PHE A N 1
ATOM 774 C CA . PHE A 1 103 ? -2.086 -0.714 12.685 1.00 90.31 103 PHE A CA 1
ATOM 775 C C . PHE A 1 103 ? -2.826 -1.420 13.821 1.00 90.31 103 PHE A C 1
ATOM 777 O O . PHE A 1 103 ? -2.178 -2.097 14.616 1.00 90.31 103 PHE A O 1
ATOM 784 N N . ASP A 1 104 ? -4.157 -1.384 13.840 1.00 91.44 104 ASP A N 1
ATOM 785 C CA . ASP A 1 104 ? -4.976 -2.074 14.840 1.00 91.44 104 ASP A CA 1
ATOM 786 C C . ASP A 1 104 ? -4.713 -3.592 14.840 1.00 91.44 104 ASP A C 1
ATOM 788 O O . ASP A 1 104 ? -4.598 -4.218 15.901 1.00 91.44 104 ASP A O 1
ATOM 792 N N . ARG A 1 105 ? -4.557 -4.205 13.654 1.00 87.12 105 ARG A N 1
ATOM 793 C CA . ARG A 1 105 ? -4.181 -5.624 13.538 1.00 87.12 105 ARG A CA 1
ATOM 794 C C . ARG A 1 105 ? -2.780 -5.890 14.071 1.00 87.12 105 ARG A C 1
ATOM 796 O O . ARG A 1 105 ? -2.625 -6.809 14.877 1.00 87.12 105 ARG A O 1
ATOM 803 N N . MET A 1 106 ? -1.784 -5.098 13.679 1.00 86.88 106 MET A N 1
ATOM 804 C CA . MET A 1 106 ? -0.418 -5.250 14.191 1.00 86.88 106 MET A CA 1
ATOM 805 C C . MET A 1 106 ? -0.366 -5.080 15.712 1.00 86.88 106 MET A C 1
ATOM 807 O O . MET A 1 106 ? 0.277 -5.872 16.400 1.00 86.88 106 MET A O 1
ATOM 811 N N . GLU A 1 107 ? -1.093 -4.111 16.266 1.00 86.50 107 GLU A N 1
ATOM 812 C CA . GLU A 1 107 ? -1.223 -3.926 17.711 1.00 86.50 107 GLU A CA 1
ATOM 813 C C . GLU A 1 107 ? -1.882 -5.126 18.394 1.00 86.50 107 GLU A C 1
ATOM 815 O O . GLU A 1 107 ? -1.475 -5.516 19.485 1.00 86.50 107 GLU A O 1
ATOM 820 N N . SER A 1 108 ? -2.898 -5.736 17.778 1.00 85.19 108 SER A N 1
ATOM 821 C CA . SER A 1 108 ? -3.537 -6.939 18.327 1.00 85.19 108 SER A CA 1
ATOM 822 C C . SER A 1 108 ? -2.598 -8.153 18.365 1.00 85.19 108 SER A C 1
ATOM 824 O O . SER A 1 108 ? -2.736 -8.994 19.248 1.00 85.19 108 SER A O 1
ATOM 826 N N . GLN A 1 109 ? -1.639 -8.223 17.436 1.00 79.88 109 GLN A N 1
ATOM 827 C CA . GLN A 1 109 ? -0.660 -9.309 17.320 1.00 79.88 109 GLN A CA 1
ATOM 828 C C . GLN A 1 109 ? 0.595 -9.081 18.173 1.00 79.88 109 GLN A C 1
ATOM 830 O O . GLN A 1 109 ? 1.240 -10.040 18.574 1.00 79.88 109 GLN A O 1
ATOM 835 N N . SER A 1 110 ? 0.943 -7.821 18.446 1.00 74.50 110 SER A N 1
ATOM 836 C CA . SER A 1 110 ? 2.138 -7.429 19.212 1.00 74.50 110 SER A CA 1
ATOM 837 C C . SER A 1 110 ? 1.886 -7.254 20.716 1.00 74.50 110 SER A C 1
ATOM 839 O O . SER A 1 110 ? 2.821 -6.998 21.480 1.00 74.50 110 SER A O 1
ATOM 841 N N . LYS A 1 111 ? 0.634 -7.389 21.171 1.00 63.22 111 LYS A N 1
ATOM 842 C CA . LYS A 1 111 ? 0.276 -7.344 22.596 1.00 63.22 111 LYS A CA 1
ATOM 843 C C . LYS A 1 111 ? 0.689 -8.643 23.303 1.00 63.22 111 LYS A C 1
ATOM 845 O O . LYS A 1 111 ? 0.427 -9.733 22.810 1.00 63.22 111 LYS A O 1
ATOM 850 N N . ARG A 1 112 ? 1.340 -8.473 24.459 1.00 54.19 112 ARG A N 1
ATOM 851 C CA . ARG A 1 112 ? 1.738 -9.529 25.408 1.00 54.19 112 ARG A CA 1
ATOM 852 C C . ARG A 1 112 ? 0.557 -10.347 25.919 1.00 54.19 112 ARG A C 1
ATOM 854 O O . ARG A 1 112 ? -0.510 -9.734 26.151 1.00 54.19 112 ARG A O 1
#

Sequence (112 aa):
MKESKSPLLRGQSSVMLSCPNCGCGISDGFAYLSGGAILLSEDRMDSVHEERLEAFLAIGFHGAQPDMRDSCGDELVDSVEGGQFDLHWCSVKCMRESFNEMFDRMESQSKR

Foldseek 3Di:
DDPPPDPAPDDDDPDQDAAP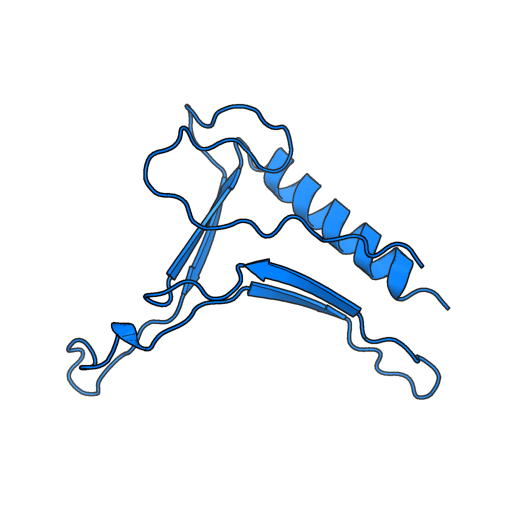QPRDGQDDDWDKDKFFDDDQDPVRDHDPPLQPAFAWDKDWDDDPDPPQDDTDIDTRHGGDGSGIDMHIHNYPVSVVVVVVVRVVVNVVRRDD

pLDDT: mean 76.29, std 18.04, range [31.91, 97.44]

Secondary structure (DSSP, 8-state):
------------SSS--B-TTT--B--S--EEEEEE---B-TTSPBPTTGGG-EEEEEEEE---STT----EEEEEEEEEETSEEEEEESSHHHHHHHHHHHHHHHHHHH--